Protein AF-A0A212C3J0-F1 (afdb_monomer_lite)

pLDDT: mean 71.64, std 16.79, range [41.72, 97.69]

InterPro domains:
  IPR000009 Protein phosphatase 2A regulatory subunit PR55 [PR00600] (23-43)
  IPR000009 Protein phosphatase 2A regulatory subunit PR55 [PR00600] (58-86)
  IPR000009 Protein phosphatase 2A regulatory subunit PR55 [PTHR11871] (16-77)
  IPR036322 WD40-repeat-containing domain superfamily [SSF50978] (17-89)

Structure (mmCIF, N/CA/C/O backbone):
data_AF-A0A212C3J0-F1
#
_entry.id   AF-A0A212C3J0-F1
#
loop_
_atom_site.group_PDB
_atom_site.id
_atom_site.type_symbol
_atom_site.label_atom_id
_atom_site.label_alt_id
_atom_site.label_comp_id
_atom_site.label_asym_id
_atom_site.label_entity_id
_atom_site.label_seq_id
_atom_site.pdbx_PDB_ins_code
_atom_site.Cartn_x
_atom_site.Cartn_y
_atom_site.Cartn_z
_atom_site.occupancy
_atom_site.B_iso_or_equiv
_atom_site.auth_seq_id
_atom_site.auth_comp_id
_atom_site.auth_asym_id
_atom_site.auth_atom_id
_atom_site.pdbx_PDB_model_num
ATOM 1 N N . MET A 1 1 ? 7.400 38.297 -15.204 1.00 44.62 1 MET A N 1
ATOM 2 C CA . MET A 1 1 ? 5.973 37.936 -15.324 1.00 44.62 1 MET A CA 1
ATOM 3 C C . MET A 1 1 ? 5.835 36.458 -14.983 1.00 44.62 1 MET A C 1
ATOM 5 O O . MET A 1 1 ? 6.618 35.661 -15.474 1.00 44.62 1 MET A O 1
ATOM 9 N N . SER A 1 2 ? 4.935 36.172 -14.046 1.00 50.41 2 SER A N 1
ATOM 10 C CA . SER A 1 2 ? 4.665 34.930 -13.305 1.00 50.41 2 SER A CA 1
ATOM 11 C C . SER A 1 2 ? 4.883 33.579 -14.020 1.00 50.41 2 SER A C 1
ATOM 13 O O . SER A 1 2 ? 4.198 33.280 -14.990 1.00 50.41 2 SER A O 1
ATOM 15 N N . HIS A 1 3 ? 5.741 32.722 -13.449 1.00 52.06 3 HIS A N 1
ATOM 16 C CA . HIS A 1 3 ? 5.772 31.265 -13.689 1.00 52.06 3 HIS A CA 1
ATOM 17 C C . HIS A 1 3 ? 5.070 30.466 -12.566 1.00 52.06 3 HIS A C 1
ATOM 19 O O . HIS A 1 3 ? 5.133 29.241 -12.540 1.00 52.06 3 HIS A O 1
ATOM 25 N N . ALA A 1 4 ? 4.401 31.144 -11.626 1.00 54.72 4 ALA A N 1
ATOM 26 C CA . ALA A 1 4 ? 3.927 30.548 -10.372 1.00 54.72 4 ALA A CA 1
ATOM 27 C C . ALA A 1 4 ? 2.426 30.188 -10.356 1.00 54.72 4 ALA A C 1
ATOM 29 O O . ALA A 1 4 ? 1.889 29.876 -9.302 1.00 54.72 4 ALA A O 1
ATOM 30 N N . LEU A 1 5 ? 1.730 30.231 -11.500 1.00 57.31 5 LEU A N 1
ATOM 31 C CA . LEU A 1 5 ? 0.279 29.977 -11.571 1.00 57.31 5 LEU A CA 1
ATOM 32 C C . LEU A 1 5 ? -0.111 28.555 -12.016 1.00 57.31 5 LEU A C 1
ATOM 34 O O . LEU A 1 5 ? -1.294 28.235 -12.026 1.00 57.31 5 LEU A O 1
ATOM 38 N N . LEU A 1 6 ? 0.849 27.684 -12.352 1.00 52.84 6 LEU A N 1
ATOM 39 C CA . LEU A 1 6 ? 0.562 26.314 -12.815 1.00 52.84 6 LEU A CA 1
ATOM 40 C C . LEU A 1 6 ? 0.554 25.247 -11.704 1.00 52.84 6 LEU A C 1
ATOM 42 O O . LEU A 1 6 ? 0.214 24.105 -11.985 1.00 52.84 6 LEU A O 1
ATOM 46 N N . SER A 1 7 ? 0.881 25.579 -10.451 1.00 57.03 7 SER A N 1
ATOM 47 C CA . SER A 1 7 ? 0.960 24.592 -9.356 1.00 57.03 7 SER A CA 1
ATOM 48 C C . SER A 1 7 ? -0.335 24.421 -8.549 1.00 57.03 7 SER A C 1
ATOM 50 O O . SER A 1 7 ? -0.308 23.806 -7.488 1.00 57.03 7 SER A O 1
ATOM 52 N N . LEU A 1 8 ? -1.452 25.006 -8.994 1.00 66.81 8 LEU A N 1
ATOM 53 C CA . LEU A 1 8 ? -2.727 24.985 -8.259 1.00 66.81 8 LEU A CA 1
ATOM 54 C C . LEU A 1 8 ? -3.514 23.681 -8.420 1.00 66.81 8 LEU A C 1
ATOM 56 O O . LEU A 1 8 ? -4.443 23.443 -7.653 1.00 66.81 8 LEU A O 1
ATOM 60 N N . PHE A 1 9 ? -3.142 22.837 -9.381 1.00 66.38 9 PHE A N 1
ATOM 61 C CA . PHE A 1 9 ? -3.758 21.531 -9.564 1.00 66.38 9 PHE A CA 1
ATOM 62 C C . PHE A 1 9 ? -2.716 20.440 -9.338 1.00 66.38 9 PHE A C 1
ATOM 64 O O . PHE A 1 9 ? -1.629 20.523 -9.922 1.00 66.38 9 PHE A O 1
ATOM 71 N N . PRO A 1 10 ? -3.012 19.427 -8.501 1.00 71.06 10 PRO A N 1
ATOM 72 C CA . PRO A 1 10 ? -2.157 18.256 -8.428 1.00 71.06 10 PRO A CA 1
ATOM 73 C C . PRO A 1 10 ? -2.043 17.644 -9.834 1.00 71.06 10 PRO A C 1
ATOM 75 O O . PRO A 1 10 ? -3.012 17.691 -10.602 1.00 71.06 10 PRO A O 1
ATOM 78 N N . PRO A 1 11 ? -0.868 17.105 -10.204 1.00 72.62 11 PRO A N 1
ATOM 79 C CA . PRO A 1 11 ? -0.726 16.411 -11.474 1.00 72.62 11 PRO A CA 1
ATOM 80 C C . PRO A 1 11 ? -1.775 15.291 -11.568 1.00 72.62 11 PRO A C 1
ATOM 82 O O . PRO A 1 11 ? -2.140 14.709 -10.541 1.00 72.62 11 PRO A O 1
ATOM 85 N N . PRO A 1 12 ? -2.280 14.985 -12.775 1.00 79.94 12 PRO A N 1
ATOM 86 C CA . PRO A 1 12 ? -3.207 13.877 -12.947 1.00 79.94 12 PRO A CA 1
ATOM 87 C C . PRO A 1 12 ? -2.564 12.575 -12.444 1.00 79.94 12 PRO A C 1
ATOM 89 O O . PRO A 1 12 ? -1.351 12.405 -12.611 1.00 79.94 12 PRO A O 1
ATOM 92 N N . PRO A 1 13 ? -3.352 11.658 -11.852 1.00 78.69 13 PRO A N 1
ATOM 93 C CA . PRO A 1 13 ? -2.834 10.377 -11.401 1.00 78.69 13 PRO A CA 1
ATOM 94 C C . PRO A 1 13 ? -2.196 9.643 -12.579 1.00 78.69 13 PRO A C 1
ATOM 96 O O . PRO A 1 13 ? -2.760 9.544 -13.672 1.00 78.69 13 PRO A O 1
ATOM 99 N N . THR A 1 14 ? -0.985 9.158 -12.357 1.00 86.19 14 THR A N 1
ATOM 100 C CA . THR A 1 14 ? -0.244 8.365 -13.328 1.00 86.19 14 THR A CA 1
ATOM 101 C C . THR A 1 14 ? -0.703 6.912 -13.275 1.00 86.19 14 THR A C 1
ATOM 103 O O . THR A 1 14 ? -1.394 6.479 -12.354 1.00 86.19 14 THR A O 1
ATOM 106 N N . THR A 1 15 ? -0.283 6.104 -14.247 1.00 83.19 15 THR A N 1
ATOM 107 C CA . THR A 1 15 ? -0.508 4.653 -14.194 1.00 83.19 15 THR A CA 1
ATOM 108 C C . THR A 1 15 ? 0.117 4.003 -12.958 1.00 83.19 15 THR A C 1
ATOM 110 O O . THR A 1 15 ? -0.366 2.951 -12.545 1.00 83.19 15 THR A O 1
ATOM 113 N N . ALA A 1 16 ? 1.148 4.621 -12.366 1.00 85.00 16 ALA A N 1
ATOM 114 C CA . ALA A 1 16 ? 1.752 4.194 -11.109 1.00 85.00 16 ALA A CA 1
ATOM 115 C C . ALA A 1 16 ? 0.809 4.412 -9.912 1.00 85.00 16 ALA A C 1
ATOM 117 O O . ALA A 1 16 ? 0.820 3.607 -8.993 1.00 85.00 16 ALA A O 1
ATOM 118 N N . ASP A 1 17 ? -0.068 5.420 -9.957 1.00 86.69 17 ASP A N 1
ATOM 119 C CA . ASP A 1 17 ? -1.026 5.730 -8.885 1.00 86.69 17 ASP A CA 1
ATOM 120 C C . ASP A 1 17 ? -2.279 4.829 -8.902 1.00 86.69 17 ASP A C 1
ATOM 122 O O . ASP A 1 17 ? -3.167 4.968 -8.062 1.00 86.69 17 ASP A O 1
ATOM 126 N N . ILE A 1 18 ? -2.387 3.900 -9.860 1.00 90.38 18 ILE A N 1
ATOM 127 C CA . ILE A 1 18 ? -3.505 2.954 -9.924 1.00 90.38 18 ILE A CA 1
ATOM 128 C C . ILE A 1 18 ? -3.349 1.926 -8.803 1.00 90.38 18 ILE A C 1
ATOM 130 O O . ILE A 1 18 ? -2.403 1.135 -8.821 1.00 90.38 18 ILE A O 1
ATOM 134 N N . ILE A 1 19 ? -4.319 1.891 -7.886 1.00 94.38 19 ILE A N 1
ATOM 135 C CA . ILE A 1 19 ? -4.412 0.865 -6.842 1.00 94.38 19 ILE A CA 1
ATOM 136 C C . ILE A 1 19 ? -4.488 -0.516 -7.503 1.00 94.38 19 ILE A C 1
ATOM 138 O O . ILE A 1 19 ? -5.354 -0.784 -8.338 1.00 94.38 19 ILE A O 1
ATOM 142 N N . SER A 1 20 ? -3.550 -1.379 -7.138 1.00 92.69 20 SER A N 1
ATOM 143 C CA . SER A 1 20 ? -3.391 -2.737 -7.652 1.00 92.69 20 SER A CA 1
ATOM 144 C C . SER A 1 20 ? -3.847 -3.794 -6.647 1.00 92.69 20 SER A C 1
ATOM 146 O O . SER A 1 20 ? -4.253 -4.879 -7.055 1.00 92.69 20 SER A O 1
ATOM 148 N N . THR A 1 21 ? -3.811 -3.481 -5.350 1.00 90.94 21 THR A N 1
ATOM 149 C CA . THR A 1 21 ? -4.232 -4.383 -4.275 1.00 90.94 21 THR A CA 1
ATOM 150 C C . THR A 1 21 ? -4.816 -3.613 -3.093 1.00 90.94 21 THR A C 1
ATOM 152 O O . THR A 1 21 ? -4.426 -2.472 -2.831 1.00 90.94 21 THR A O 1
ATOM 155 N N . VAL A 1 22 ? -5.752 -4.245 -2.386 1.00 97.12 22 VAL A N 1
ATOM 156 C CA . VAL A 1 22 ? -6.407 -3.728 -1.182 1.00 97.12 22 VAL A CA 1
ATOM 157 C C . VAL A 1 22 ? -6.602 -4.883 -0.205 1.00 97.12 22 VAL A C 1
ATOM 159 O O . VAL A 1 22 ? -7.125 -5.925 -0.595 1.00 97.12 22 VAL A O 1
ATOM 162 N N . GLU A 1 23 ? -6.219 -4.700 1.056 1.00 97.31 23 GLU A N 1
ATOM 163 C CA . GLU A 1 23 ? -6.346 -5.733 2.084 1.00 97.31 23 GLU A CA 1
ATOM 164 C C . GLU A 1 23 ? -6.673 -5.131 3.453 1.00 97.31 23 GLU A C 1
ATOM 166 O O . GLU A 1 23 ? -6.063 -4.151 3.877 1.00 97.31 23 GLU A O 1
ATOM 171 N N . PHE A 1 24 ? -7.623 -5.737 4.164 1.00 95.31 24 PHE A N 1
ATOM 172 C CA . PHE A 1 24 ? -7.874 -5.432 5.570 1.00 95.31 24 PHE A CA 1
ATOM 173 C C . PHE A 1 24 ? -7.083 -6.376 6.466 1.00 95.31 24 PHE A C 1
ATOM 175 O O . PHE A 1 24 ? -6.945 -7.563 6.167 1.00 95.31 24 PHE A O 1
ATOM 182 N N . ASN A 1 25 ? -6.658 -5.882 7.626 1.00 93.81 25 ASN A N 1
ATOM 183 C CA . ASN A 1 25 ? -6.263 -6.789 8.696 1.00 93.81 25 ASN A CA 1
ATOM 184 C C . ASN A 1 25 ? -7.491 -7.550 9.242 1.00 93.81 25 ASN A C 1
ATOM 186 O O . ASN A 1 25 ? -8.641 -7.172 9.017 1.00 93.81 25 ASN A O 1
ATOM 190 N N . HIS A 1 26 ? -7.264 -8.621 10.003 1.00 87.81 26 HIS A N 1
ATOM 191 C CA . HIS A 1 26 ? -8.354 -9.476 10.495 1.00 87.81 26 HIS A CA 1
ATOM 192 C C . HIS A 1 26 ? -9.380 -8.753 11.384 1.00 87.81 26 HIS A C 1
ATOM 194 O O . HIS 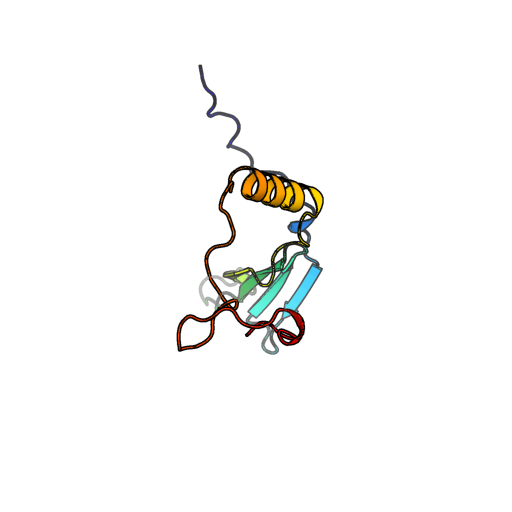A 1 26 ? -10.521 -9.200 11.468 1.00 87.81 26 HIS A O 1
ATOM 200 N N . THR A 1 27 ? -8.990 -7.661 12.051 1.00 89.56 27 THR A N 1
ATOM 201 C CA . THR A 1 27 ? -9.884 -6.876 12.918 1.00 89.56 27 THR A CA 1
ATOM 202 C C . THR A 1 27 ? -10.710 -5.845 12.148 1.00 89.56 27 THR A C 1
ATOM 204 O O . THR A 1 27 ? -11.715 -5.365 12.671 1.00 89.56 27 THR A O 1
ATOM 207 N N . GLY A 1 28 ? -10.314 -5.502 10.917 1.00 88.38 28 GLY A N 1
ATOM 208 C CA . GLY A 1 28 ? -10.893 -4.382 10.176 1.00 88.38 28 GLY A CA 1
ATOM 209 C C . GLY A 1 28 ? -10.598 -3.031 10.835 1.00 88.38 28 GLY A C 1
ATOM 210 O O . GLY A 1 28 ? -11.430 -2.131 10.790 1.00 88.38 28 GLY A O 1
ATOM 211 N N . GLU A 1 29 ? -9.460 -2.908 11.519 1.00 90.56 29 GLU A N 1
ATOM 212 C CA . GLU A 1 29 ? -8.963 -1.634 12.060 1.00 90.56 29 GLU A CA 1
ATOM 213 C C . GLU A 1 29 ? -7.930 -0.996 11.135 1.00 90.56 29 GLU A C 1
ATOM 215 O O . GLU A 1 29 ? -7.740 0.216 11.175 1.00 90.56 29 GLU A O 1
ATOM 220 N N . LEU A 1 30 ? -7.266 -1.809 10.310 1.00 93.25 30 LEU A N 1
ATOM 221 C CA . LEU A 1 30 ? -6.281 -1.361 9.338 1.00 93.25 30 LEU A CA 1
ATOM 222 C C . LEU A 1 30 ? -6.708 -1.771 7.932 1.00 93.25 30 LEU A C 1
ATOM 224 O O . LEU A 1 30 ? -7.120 -2.911 7.705 1.00 93.25 30 LEU A O 1
ATOM 228 N N . LEU A 1 31 ? -6.538 -0.847 6.995 1.00 95.50 31 LEU A N 1
ATOM 229 C CA . LEU A 1 31 ? -6.726 -1.044 5.565 1.00 95.50 31 LEU A CA 1
ATOM 230 C C . LEU A 1 31 ? -5.414 -0.719 4.856 1.00 95.50 31 LEU A C 1
ATOM 232 O O . LEU A 1 31 ? -4.913 0.393 4.965 1.00 95.50 31 LEU A O 1
ATOM 236 N N . ALA A 1 32 ? -4.853 -1.669 4.125 1.00 96.81 32 ALA A N 1
ATOM 237 C CA . ALA A 1 32 ? -3.688 -1.464 3.283 1.00 96.81 32 ALA A CA 1
ATOM 238 C C . ALA A 1 32 ? -4.115 -1.346 1.818 1.00 96.81 32 ALA A C 1
ATOM 240 O O . ALA A 1 32 ? -4.914 -2.144 1.330 1.00 96.81 32 ALA A O 1
ATOM 241 N N . THR A 1 33 ? -3.540 -0.391 1.094 1.00 97.69 33 THR A N 1
ATOM 242 C CA . THR A 1 33 ? -3.643 -0.297 -0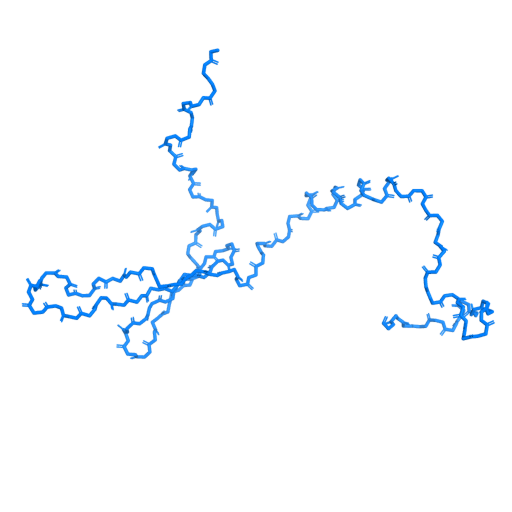.366 1.00 97.69 33 THR A CA 1
ATOM 243 C C . THR A 1 33 ? -2.249 -0.269 -0.968 1.00 97.69 33 THR A C 1
ATOM 245 O O . THR A 1 33 ? -1.396 0.474 -0.482 1.00 97.69 33 THR A O 1
ATOM 248 N N . GLY A 1 34 ? -2.020 -1.031 -2.032 1.00 94.56 34 GLY A N 1
ATOM 249 C CA . GLY A 1 34 ? -0.814 -0.938 -2.854 1.00 94.56 34 GLY A CA 1
ATOM 250 C C . GLY A 1 34 ? -1.159 -0.422 -4.245 1.00 94.56 34 GLY A C 1
ATOM 251 O O . GLY A 1 34 ? -2.204 -0.787 -4.782 1.00 94.56 34 GLY A O 1
ATOM 252 N N . ASP A 1 35 ? -0.301 0.408 -4.834 1.00 93.31 35 ASP A N 1
ATOM 253 C CA . ASP A 1 35 ? -0.436 0.867 -6.219 1.00 93.31 35 ASP A CA 1
ATOM 254 C C . ASP A 1 35 ? 0.602 0.232 -7.161 1.00 93.31 35 ASP A C 1
ATOM 256 O O . ASP A 1 35 ? 1.512 -0.488 -6.740 1.00 93.31 35 ASP A O 1
ATOM 260 N N . LYS A 1 36 ? 0.439 0.429 -8.475 1.00 88.62 36 LYS A N 1
ATOM 261 C CA . LYS A 1 36 ? 1.369 -0.092 -9.498 1.00 88.62 36 LYS A CA 1
ATOM 262 C C . LYS A 1 36 ? 2.762 0.535 -9.429 1.00 88.62 36 LYS A C 1
ATOM 264 O O . LYS A 1 36 ? 3.698 -0.006 -10.010 1.00 88.62 36 LYS A O 1
ATOM 269 N N . GLY A 1 37 ? 2.891 1.681 -8.770 1.00 88.12 37 GLY A N 1
ATOM 270 C CA . GLY A 1 37 ? 4.158 2.339 -8.502 1.00 88.12 37 GLY A CA 1
ATOM 271 C C . GLY A 1 37 ? 4.926 1.711 -7.351 1.00 88.12 37 GLY A C 1
ATOM 272 O O . GLY A 1 37 ? 6.060 2.110 -7.132 1.00 88.12 37 GLY A O 1
ATOM 273 N N . GLY A 1 38 ? 4.330 0.762 -6.625 1.00 88.38 38 GLY A N 1
ATOM 274 C CA . GLY A 1 38 ? 4.938 0.102 -5.479 1.00 88.38 38 GLY A CA 1
ATOM 275 C C . GLY A 1 38 ? 4.799 0.880 -4.174 1.00 88.38 38 GLY A C 1
ATOM 276 O O . GLY A 1 38 ? 5.359 0.450 -3.162 1.00 88.38 38 GLY A O 1
ATOM 277 N N . ARG A 1 39 ? 4.042 1.980 -4.145 1.00 93.12 39 ARG A N 1
ATOM 278 C CA . ARG A 1 39 ? 3.699 2.664 -2.896 1.00 93.12 39 ARG A CA 1
ATOM 279 C C . ARG A 1 39 ? 2.619 1.867 -2.173 1.00 93.12 39 ARG A C 1
ATOM 281 O O . ARG A 1 39 ? 1.658 1.388 -2.773 1.00 93.12 39 ARG A O 1
ATOM 288 N N . VAL A 1 40 ? 2.783 1.755 -0.862 1.00 95.19 40 VAL A N 1
ATOM 289 C CA . VAL A 1 40 ? 1.818 1.163 0.059 1.00 95.19 40 VAL A CA 1
ATOM 290 C C . VAL A 1 40 ? 1.327 2.252 1.001 1.00 95.19 40 VAL A C 1
ATOM 292 O O . VAL A 1 40 ? 2.131 2.975 1.591 1.00 95.19 40 VAL A O 1
ATOM 295 N N . VAL A 1 41 ? 0.010 2.362 1.145 1.00 96.75 41 VAL A N 1
ATOM 296 C CA . VAL A 1 41 ? -0.657 3.257 2.096 1.00 96.75 41 VAL A CA 1
ATOM 297 C C . VAL A 1 41 ? -1.420 2.398 3.094 1.00 96.75 41 VAL A C 1
ATOM 299 O O . VAL A 1 41 ? -2.191 1.527 2.697 1.00 96.75 41 VAL A O 1
ATOM 302 N N . ILE A 1 42 ? -1.184 2.631 4.380 1.00 97.06 42 ILE A N 1
ATOM 303 C CA . ILE A 1 42 ? -1.915 2.014 5.481 1.00 97.06 42 ILE A CA 1
ATOM 304 C C . ILE A 1 42 ? -2.839 3.069 6.063 1.00 97.06 42 ILE A C 1
ATOM 306 O O . ILE A 1 42 ? -2.381 4.143 6.458 1.00 97.06 42 ILE A O 1
ATOM 310 N N . PHE A 1 43 ? -4.117 2.738 6.151 1.00 95.81 43 PHE A N 1
ATOM 311 C CA . PHE A 1 43 ? -5.124 3.533 6.816 1.00 95.81 43 PHE A CA 1
ATOM 312 C C . PHE A 1 43 ? -5.537 2.873 8.126 1.00 95.81 43 PHE A C 1
ATOM 314 O O . PHE A 1 43 ? -5.640 1.648 8.196 1.00 95.81 43 PHE A O 1
ATOM 321 N N . GLN A 1 44 ? -5.795 3.682 9.146 1.00 94.00 44 GLN A N 1
ATOM 322 C CA . GLN A 1 44 ? -6.297 3.244 10.440 1.00 94.00 44 GLN A CA 1
ATOM 323 C C . GLN A 1 44 ? -7.700 3.795 10.655 1.00 94.00 44 GLN A C 1
ATOM 325 O O . GLN A 1 44 ? -7.954 4.971 10.409 1.00 94.00 44 GLN A O 1
ATOM 330 N N . ARG A 1 45 ? -8.609 2.936 11.116 1.00 88.88 45 ARG A N 1
ATOM 331 C CA . ARG A 1 45 ? -9.975 3.335 11.441 1.00 88.88 45 ARG A CA 1
ATOM 332 C C . ARG A 1 45 ? -9.972 4.306 12.620 1.00 88.88 45 ARG A C 1
ATOM 334 O O . ARG A 1 45 ? -9.371 4.006 13.655 1.00 88.88 45 ARG A O 1
ATOM 341 N N . GLU A 1 46 ? -10.678 5.422 12.477 1.00 84.00 46 GLU A N 1
ATOM 342 C C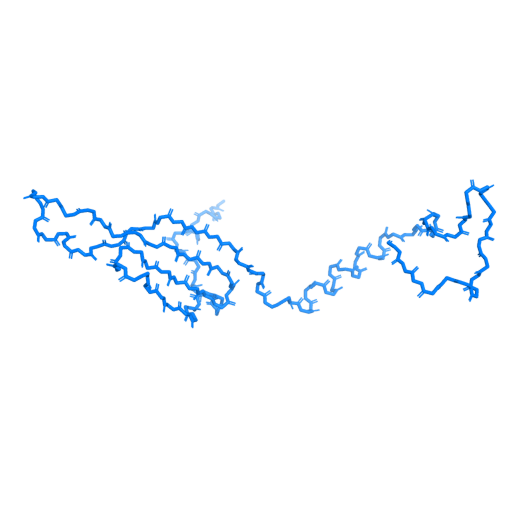A . GLU A 1 46 ? -10.942 6.354 13.573 1.00 84.00 46 GLU A CA 1
ATOM 343 C C . GLU A 1 46 ? -11.627 5.600 14.732 1.00 84.00 46 GLU A C 1
ATOM 345 O O . GLU A 1 46 ? -12.569 4.823 14.508 1.00 84.00 46 GLU A O 1
ATOM 350 N N . PRO A 1 47 ? -11.162 5.774 15.984 1.00 73.12 47 PRO A N 1
ATOM 351 C CA . PRO A 1 47 ? -11.829 5.201 17.144 1.00 73.12 47 PRO A CA 1
ATOM 352 C C . PRO A 1 47 ? -13.259 5.729 17.259 1.00 73.12 47 PRO A C 1
ATOM 354 O O . PRO A 1 47 ? -13.516 6.913 17.051 1.00 73.12 47 PRO A O 1
ATOM 357 N N . GLU A 1 48 ? -14.199 4.875 17.665 1.00 68.25 48 GLU A N 1
ATOM 358 C CA . GLU A 1 48 ? -15.591 5.295 17.832 1.00 68.25 48 GLU A CA 1
ATOM 359 C C . GLU A 1 48 ? -15.717 6.389 18.907 1.00 68.25 48 GLU A C 1
ATOM 361 O O . GLU A 1 48 ? -15.636 6.150 20.116 1.00 68.25 48 GLU A O 1
ATOM 366 N N . SER A 1 49 ? -15.943 7.620 18.456 1.00 62.75 49 SER A N 1
ATOM 367 C CA . SER A 1 49 ? -16.242 8.761 19.311 1.00 62.75 49 SER A CA 1
ATOM 368 C C . SER A 1 49 ? -17.714 8.732 19.721 1.00 62.75 49 SER A C 1
ATOM 370 O O . SER A 1 49 ? -18.614 8.864 18.890 1.00 62.75 49 SER A O 1
ATOM 372 N N . LYS A 1 50 ? -17.988 8.661 21.032 1.00 63.69 50 LYS A N 1
ATOM 373 C CA . LYS A 1 50 ? -19.356 8.789 21.580 1.00 63.69 50 LYS A CA 1
ATOM 374 C C . LYS A 1 50 ? -20.033 10.124 21.229 1.00 63.69 50 LYS A C 1
ATOM 376 O O . LYS A 1 50 ? -21.250 10.228 21.338 1.00 63.69 50 LYS A O 1
ATOM 381 N N . ASN A 1 51 ? -19.252 11.127 20.824 1.00 63.03 51 ASN A N 1
ATOM 382 C CA . ASN A 1 51 ? -19.724 12.476 20.520 1.00 63.03 51 ASN A CA 1
ATOM 383 C C . ASN A 1 51 ? -19.974 12.711 19.019 1.00 63.03 51 ASN A C 1
ATOM 385 O O . ASN A 1 51 ? -20.545 13.741 18.668 1.00 63.03 51 ASN A O 1
ATOM 389 N N . ALA A 1 52 ? -19.577 11.783 18.140 1.00 61.16 52 ALA A N 1
ATOM 390 C CA . ALA A 1 52 ? -19.748 11.898 16.693 1.00 61.16 52 ALA A CA 1
ATOM 391 C C . ALA A 1 52 ? -20.255 10.569 16.098 1.00 61.16 52 ALA A C 1
ATOM 393 O O . ALA A 1 52 ? -19.507 9.848 15.448 1.00 61.16 52 ALA A O 1
ATOM 394 N N . PRO A 1 53 ? -21.548 10.234 16.269 1.00 57.09 53 PRO A N 1
ATOM 395 C CA . PRO A 1 53 ? -22.120 8.976 15.774 1.00 57.09 53 PRO A CA 1
ATOM 396 C C . PRO A 1 53 ? -22.112 8.832 14.240 1.00 57.09 53 PRO A C 1
ATOM 398 O O . PRO A 1 53 ? -22.484 7.781 13.734 1.00 57.09 53 PRO A O 1
ATOM 401 N N . HIS A 1 54 ? -21.701 9.869 13.502 1.00 54.75 54 HIS A N 1
ATOM 402 C CA . HIS A 1 54 ? -21.591 9.849 12.041 1.00 54.75 54 HIS A CA 1
ATOM 403 C C . HIS A 1 54 ? -20.175 9.534 11.523 1.00 54.75 54 HIS A C 1
ATOM 405 O O . HIS A 1 54 ? -20.057 9.261 10.337 1.00 54.75 54 HIS A O 1
ATOM 411 N N . SER A 1 55 ? -19.126 9.519 12.363 1.00 58.72 55 SER A N 1
ATOM 412 C CA . SER A 1 55 ? -17.757 9.152 11.934 1.00 58.72 55 SER A CA 1
ATOM 413 C C . SER A 1 55 ? -17.486 7.642 12.005 1.00 58.72 55 SER A C 1
ATOM 415 O O . SER A 1 55 ? -16.340 7.194 11.967 1.00 58.72 55 SER A O 1
ATOM 417 N N . GLN A 1 56 ? -18.541 6.830 12.146 1.00 61.41 56 GLN A N 1
ATOM 418 C CA . GLN A 1 56 ? -18.408 5.384 12.274 1.00 61.41 56 GLN A CA 1
ATOM 419 C C . GLN A 1 56 ? -17.802 4.786 11.001 1.00 61.41 56 GLN A C 1
ATOM 421 O O . GLN A 1 56 ? -18.476 4.639 9.984 1.00 61.41 56 GLN A O 1
ATOM 426 N N . GLY A 1 57 ? -16.528 4.401 11.087 1.00 68.38 57 GLY A N 1
ATOM 427 C CA . GLY A 1 57 ? -15.836 3.667 10.032 1.00 68.38 57 GLY A CA 1
ATOM 428 C C . GLY A 1 57 ? -15.018 4.514 9.061 1.00 68.38 57 GLY A C 1
ATOM 429 O O . GLY A 1 57 ? -14.627 3.981 8.024 1.00 68.38 57 GLY A O 1
ATOM 430 N N . GLU A 1 58 ? -14.736 5.782 9.372 1.00 86.50 58 GLU A N 1
ATOM 431 C CA . GLU A 1 58 ? -13.747 6.555 8.613 1.00 86.50 58 GLU A CA 1
ATOM 432 C C . GLU A 1 58 ? -12.328 6.025 8.867 1.00 86.50 58 GLU A C 1
ATOM 434 O O . GLU A 1 58 ? -12.009 5.534 9.951 1.00 86.50 58 GLU A O 1
ATOM 439 N N . TYR A 1 59 ? -11.495 6.072 7.830 1.00 89.50 59 TYR A N 1
ATOM 440 C CA . TYR A 1 59 ? -10.126 5.571 7.841 1.00 89.50 59 TYR A CA 1
ATOM 441 C C . TYR A 1 59 ? -9.173 6.705 7.482 1.00 89.50 59 TYR A C 1
ATOM 443 O O . TYR A 1 59 ? -9.244 7.244 6.377 1.00 89.50 59 TYR A O 1
ATOM 451 N N . ASP A 1 60 ? -8.247 7.005 8.384 1.00 91.62 60 ASP A N 1
ATOM 452 C CA . ASP A 1 60 ? -7.227 8.028 8.189 1.00 91.62 60 ASP A CA 1
ATOM 453 C C . ASP A 1 60 ? -5.897 7.425 7.766 1.00 91.62 60 ASP A C 1
ATOM 455 O O . ASP A 1 60 ? -5.561 6.296 8.126 1.00 91.62 60 ASP A O 1
ATOM 459 N N . VAL A 1 61 ? -5.105 8.190 7.011 1.00 94.06 61 VAL A N 1
ATOM 460 C CA . VAL A 1 61 ? -3.761 7.764 6.606 1.00 94.06 61 VAL A CA 1
ATOM 461 C C . VAL A 1 61 ? -2.885 7.623 7.848 1.00 94.06 61 VAL A C 1
ATOM 463 O O . VAL A 1 61 ? -2.522 8.607 8.488 1.00 94.06 61 VAL A O 1
ATOM 466 N N . TYR A 1 62 ? -2.504 6.386 8.149 1.00 93.06 62 TYR A N 1
ATOM 467 C CA . TYR A 1 62 ? -1.618 6.050 9.256 1.00 93.06 62 TYR A CA 1
ATOM 468 C C . TYR A 1 62 ? -0.155 6.018 8.814 1.00 93.06 62 TYR A C 1
ATOM 470 O O . TYR A 1 62 ? 0.726 6.558 9.482 1.00 93.06 62 TYR A O 1
ATOM 478 N N . SER A 1 63 ? 0.126 5.381 7.675 1.00 92.38 63 SER A N 1
ATOM 479 C CA . SER A 1 63 ? 1.488 5.251 7.160 1.00 92.38 63 SER A CA 1
ATOM 480 C C . SER A 1 63 ? 1.513 5.186 5.640 1.00 92.38 63 SER A C 1
ATOM 482 O O . SER A 1 63 ? 0.568 4.735 4.997 1.00 92.38 63 SER A O 1
ATOM 484 N N . THR A 1 64 ? 2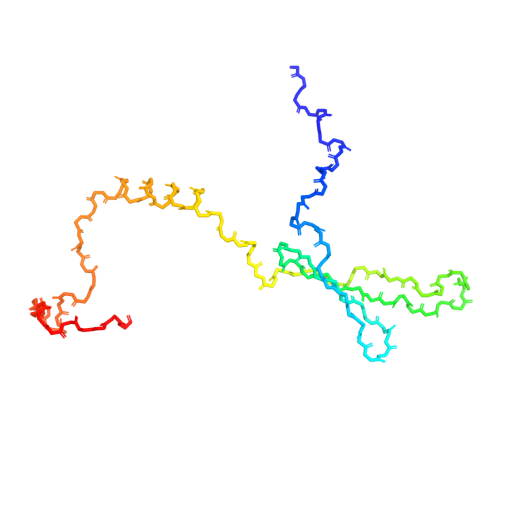.608 5.636 5.041 1.00 94.31 64 THR A N 1
ATOM 485 C CA . THR A 1 64 ? 2.868 5.496 3.608 1.00 94.31 64 THR A CA 1
ATOM 486 C C . THR A 1 64 ? 4.335 5.153 3.413 1.00 94.31 64 THR A C 1
ATOM 488 O O . THR A 1 64 ? 5.204 5.835 3.954 1.00 94.31 64 THR A O 1
ATOM 491 N N . PHE A 1 65 ? 4.621 4.104 2.645 1.00 89.56 65 PHE A N 1
ATOM 492 C CA . PHE A 1 65 ? 5.988 3.682 2.353 1.00 89.56 65 PHE A CA 1
ATOM 493 C C . PHE A 1 65 ? 6.122 3.127 0.935 1.00 89.56 65 PHE A C 1
ATOM 495 O O . PHE A 1 65 ? 5.154 2.675 0.327 1.00 89.56 65 PHE A O 1
ATOM 502 N N . GLN A 1 66 ? 7.344 3.160 0.408 1.00 89.62 66 GLN A N 1
ATOM 503 C CA . GLN A 1 66 ? 7.675 2.596 -0.896 1.00 89.62 66 GLN A CA 1
ATOM 504 C C . GLN A 1 66 ? 8.117 1.139 -0.719 1.00 89.62 66 GLN A C 1
ATOM 506 O O . GLN A 1 66 ? 9.141 0.883 -0.089 1.00 89.62 66 GLN A O 1
ATOM 511 N N . SER A 1 67 ? 7.352 0.182 -1.248 1.00 85.06 67 SER A N 1
ATOM 512 C CA . SER A 1 67 ? 7.705 -1.246 -1.181 1.00 85.06 67 SER A CA 1
ATOM 513 C C . SER A 1 67 ? 8.737 -1.649 -2.240 1.00 85.06 67 SER A C 1
ATOM 515 O O . SER A 1 67 ? 9.653 -2.410 -1.941 1.00 85.06 67 SER A O 1
ATOM 517 N N . HIS A 1 68 ? 8.614 -1.132 -3.465 1.00 79.31 68 HIS A N 1
ATOM 518 C CA . HIS A 1 68 ? 9.552 -1.338 -4.570 1.00 79.31 68 HIS A CA 1
ATOM 519 C C . HIS A 1 68 ? 9.483 -0.160 -5.543 1.00 79.31 68 HIS A C 1
ATOM 521 O O . HIS A 1 68 ? 8.464 0.517 -5.609 1.00 79.31 68 HIS A O 1
ATOM 527 N N . GLU A 1 69 ? 10.550 0.105 -6.293 1.00 73.56 69 GLU A N 1
ATOM 528 C CA . GLU A 1 69 ? 10.517 1.119 -7.354 1.00 73.56 69 GLU A CA 1
ATOM 529 C C . GLU A 1 69 ? 9.612 0.654 -8.511 1.00 73.56 69 GLU A C 1
ATOM 531 O O . GLU A 1 69 ? 9.644 -0.541 -8.835 1.00 73.56 69 GLU A O 1
ATOM 536 N N . PRO A 1 70 ? 8.858 1.561 -9.172 1.00 65.06 70 PRO A N 1
ATOM 537 C CA . PRO A 1 70 ? 8.146 1.234 -10.405 1.00 65.06 70 PRO A CA 1
ATOM 538 C C . PRO A 1 70 ? 9.121 0.577 -11.380 1.00 65.06 70 PRO A C 1
ATOM 540 O O . PRO A 1 70 ? 10.269 1.027 -11.467 1.00 65.06 70 PRO A O 1
ATOM 543 N N . GLU A 1 71 ? 8.682 -0.474 -12.085 1.00 62.25 71 GLU A N 1
ATOM 544 C CA . GLU A 1 71 ? 9.531 -1.240 -13.004 1.00 62.25 71 GLU A CA 1
ATOM 545 C C . GLU A 1 71 ? 10.449 -0.305 -13.799 1.00 62.25 71 GLU A C 1
ATOM 547 O O . GLU A 1 71 ? 10.014 0.538 -14.583 1.00 62.25 71 GLU A O 1
ATOM 552 N N . PHE A 1 72 ? 11.736 -0.423 -13.483 1.00 54.09 72 PHE A N 1
ATOM 553 C CA . PHE A 1 72 ? 12.851 0.380 -13.953 1.00 54.09 72 PHE A CA 1
ATOM 554 C C . PHE A 1 72 ? 12.646 0.861 -15.401 1.00 54.09 72 PHE A C 1
ATOM 556 O O . PHE A 1 72 ? 12.643 0.043 -16.319 1.00 54.09 72 PHE A O 1
ATOM 563 N N . ASP A 1 73 ? 12.522 2.177 -15.630 1.00 59.50 73 ASP A N 1
ATOM 564 C CA . ASP A 1 73 ? 12.481 2.740 -16.988 1.00 59.50 73 ASP A CA 1
ATOM 565 C C . ASP A 1 73 ? 13.810 2.424 -17.696 1.00 59.50 73 ASP A C 1
ATOM 567 O O . ASP A 1 73 ? 14.831 3.110 -17.541 1.00 59.50 73 ASP A O 1
ATOM 571 N N . TYR A 1 74 ? 13.802 1.324 -18.455 1.00 49.94 74 TYR A N 1
ATOM 572 C CA . TYR A 1 74 ? 14.955 0.786 -19.166 1.00 49.94 74 TYR A CA 1
ATOM 573 C C . TYR A 1 74 ? 15.566 1.804 -20.134 1.00 49.94 74 TYR A C 1
ATOM 575 O O . TYR A 1 74 ? 16.755 1.697 -20.439 1.00 49.94 74 TYR A O 1
ATOM 583 N N . LEU A 1 75 ? 14.800 2.791 -20.606 1.00 59.47 75 LEU A N 1
ATOM 584 C CA . LEU A 1 75 ? 15.251 3.787 -21.574 1.00 59.47 75 LEU A CA 1
ATOM 585 C C . LEU A 1 75 ? 15.900 4.989 -20.873 1.00 59.47 75 LEU A C 1
ATOM 587 O O . LEU A 1 75 ? 17.001 5.406 -21.254 1.00 59.47 75 LEU A O 1
ATOM 591 N N . LYS A 1 76 ? 15.297 5.497 -19.792 1.00 56.66 76 LYS A N 1
ATOM 592 C CA . LYS A 1 76 ? 15.836 6.644 -19.039 1.00 56.66 76 LYS A CA 1
ATOM 593 C C . LYS A 1 76 ? 17.072 6.274 -18.218 1.00 56.66 76 LYS A C 1
ATOM 595 O O . LYS A 1 76 ? 18.066 7.005 -18.228 1.00 56.66 76 LYS A O 1
ATOM 600 N N . ASN A 1 77 ? 17.078 5.098 -17.590 1.00 57.34 77 ASN A N 1
ATOM 601 C CA . ASN A 1 77 ? 18.213 4.661 -16.779 1.00 57.34 77 ASN A CA 1
ATOM 602 C C . ASN A 1 77 ? 19.394 4.112 -17.591 1.00 57.34 77 ASN A C 1
ATOM 604 O O . ASN A 1 77 ? 20.529 4.254 -17.138 1.00 57.34 77 ASN A O 1
ATOM 608 N N . LYS A 1 78 ? 19.193 3.530 -18.787 1.00 55.06 78 LYS A N 1
ATOM 609 C CA . LYS A 1 78 ? 20.327 3.208 -19.682 1.00 55.06 78 LYS A CA 1
ATOM 610 C C . LYS A 1 78 ? 21.036 4.476 -20.130 1.00 55.06 78 LYS A C 1
ATOM 612 O O . LYS A 1 78 ? 22.256 4.537 -20.058 1.00 55.06 78 LYS A O 1
ATOM 617 N N . THR A 1 79 ? 20.271 5.495 -20.508 1.00 61.84 79 THR A N 1
ATOM 618 C CA . THR A 1 79 ? 20.800 6.795 -20.920 1.00 61.84 79 THR A CA 1
ATOM 619 C C . THR A 1 79 ? 21.646 7.405 -19.799 1.00 61.84 79 THR A C 1
ATOM 621 O O . THR A 1 79 ? 22.843 7.592 -19.990 1.00 61.84 79 THR A O 1
ATOM 624 N N . ILE A 1 80 ? 21.097 7.596 -18.591 1.00 58.41 80 ILE A N 1
ATOM 625 C CA . ILE A 1 80 ? 21.831 8.161 -17.436 1.00 58.41 80 ILE A CA 1
ATOM 626 C C . ILE A 1 80 ? 23.075 7.326 -17.064 1.00 58.41 80 ILE A C 1
ATOM 628 O O . ILE A 1 80 ? 24.124 7.888 -16.746 1.00 58.41 80 ILE A O 1
ATOM 632 N N . LYS A 1 81 ? 23.000 5.987 -17.137 1.00 61.09 81 LYS A N 1
ATOM 633 C CA . LYS A 1 81 ? 24.161 5.107 -16.908 1.00 61.09 81 LYS A CA 1
ATOM 634 C C . LYS A 1 81 ? 25.241 5.278 -17.982 1.00 61.09 81 LYS A C 1
ATOM 636 O O . LYS A 1 81 ? 26.415 5.307 -17.629 1.00 61.09 81 LYS A O 1
ATOM 641 N N . LEU A 1 82 ? 24.864 5.426 -19.254 1.00 59.34 82 LEU A N 1
ATOM 642 C CA . LEU A 1 82 ? 25.797 5.646 -20.364 1.00 59.34 82 LEU A CA 1
ATOM 643 C C . LEU A 1 82 ? 26.502 7.007 -20.253 1.00 59.34 82 LEU A C 1
ATOM 645 O O . LEU A 1 82 ? 27.727 7.046 -20.328 1.00 59.34 82 LEU A O 1
ATOM 649 N N . TRP A 1 83 ? 25.783 8.098 -19.959 1.00 54.75 83 TRP A N 1
ATOM 650 C CA . TRP A 1 83 ? 26.399 9.418 -19.716 1.00 54.75 83 TRP A CA 1
ATOM 651 C C . TRP A 1 83 ? 27.442 9.359 -18.591 1.00 54.75 83 TRP A C 1
ATOM 653 O O . TRP A 1 83 ? 28.572 9.813 -18.753 1.00 54.75 83 TRP A O 1
ATOM 663 N N . LYS A 1 84 ? 27.117 8.671 -17.490 1.00 53.00 84 LYS A N 1
ATOM 664 C CA . LYS A 1 84 ? 28.014 8.507 -16.335 1.00 53.00 84 LYS A CA 1
ATOM 665 C C . LYS A 1 84 ? 29.237 7.617 -16.607 1.00 53.00 84 LYS A C 1
ATOM 667 O O . LYS A 1 84 ? 30.229 7.717 -15.887 1.00 53.00 84 LYS A O 1
ATOM 672 N N . ILE A 1 85 ? 29.163 6.723 -17.596 1.00 59.12 85 ILE A N 1
ATOM 673 C CA . ILE A 1 85 ? 30.299 5.911 -18.067 1.00 59.12 85 ILE A CA 1
ATOM 674 C C . ILE A 1 85 ? 31.190 6.734 -19.000 1.00 59.12 85 ILE A C 1
ATOM 676 O O . ILE A 1 85 ? 32.407 6.611 -18.932 1.00 59.12 85 ILE A O 1
ATOM 680 N N . THR A 1 86 ? 30.600 7.612 -19.813 1.00 60.53 86 THR A N 1
ATOM 681 C CA . THR A 1 86 ? 31.342 8.421 -20.793 1.00 60.53 86 THR A CA 1
ATOM 682 C C . THR A 1 86 ? 32.158 9.527 -20.112 1.00 60.53 86 THR A C 1
ATOM 684 O O . THR A 1 86 ? 33.237 9.866 -20.574 1.00 60.53 86 THR A O 1
ATOM 687 N N . GLU A 1 87 ? 31.700 10.041 -18.966 1.00 55.91 87 GLU A N 1
ATOM 688 C CA . GLU A 1 87 ? 32.438 11.025 -18.152 1.00 55.91 87 GLU A CA 1
ATOM 689 C C . GLU A 1 87 ? 33.549 10.415 -17.277 1.00 55.91 87 GLU A C 1
ATOM 691 O O . GLU A 1 87 ? 34.291 11.138 -16.607 1.00 55.91 87 GLU A O 1
ATOM 696 N N . ARG A 1 88 ? 33.682 9.083 -17.240 1.00 50.41 88 ARG A N 1
ATOM 697 C CA . ARG A 1 88 ? 34.748 8.410 -16.492 1.00 50.41 88 ARG A CA 1
ATOM 698 C C . ARG A 1 88 ? 35.791 7.836 -17.439 1.00 50.41 88 ARG A C 1
ATOM 700 O O . ARG A 1 88 ? 35.903 6.625 -17.581 1.00 50.41 88 ARG A O 1
ATOM 707 N N . ASP A 1 89 ? 36.669 8.711 -17.921 1.00 57.28 89 ASP A N 1
ATOM 708 C CA . ASP A 1 89 ? 38.011 8.379 -18.433 1.00 57.28 89 ASP A CA 1
ATOM 709 C C . ASP A 1 89 ? 38.948 7.855 -17.322 1.00 57.28 89 ASP A C 1
ATOM 711 O O . ASP A 1 89 ? 40.137 8.171 -17.250 1.00 57.28 89 ASP A O 1
ATOM 715 N N . LYS A 1 90 ? 38.427 7.066 -16.379 1.00 53.91 90 LYS A N 1
ATOM 716 C CA . LYS A 1 90 ? 39.252 6.450 -15.347 1.00 53.91 90 LYS A CA 1
ATOM 717 C C . LYS A 1 90 ? 39.608 5.048 -15.795 1.00 53.91 90 LYS A C 1
ATOM 719 O O . LYS A 1 90 ? 38.773 4.147 -15.797 1.00 53.91 90 LYS A O 1
ATOM 724 N N . ARG A 1 91 ? 40.885 4.892 -16.156 1.00 57.75 91 ARG A N 1
ATOM 725 C CA . ARG A 1 91 ? 41.561 3.595 -16.221 1.00 57.75 91 ARG A CA 1
ATOM 726 C C . ARG A 1 91 ? 41.181 2.795 -14.967 1.00 57.75 91 ARG A C 1
ATOM 728 O O . ARG A 1 91 ? 41.204 3.377 -13.880 1.00 57.75 91 ARG A O 1
ATOM 735 N N . PRO A 1 92 ? 40.808 1.513 -15.090 1.00 47.44 92 PRO A N 1
ATOM 736 C CA . PRO A 1 92 ? 40.486 0.699 -13.929 1.00 47.44 92 PRO A CA 1
ATOM 737 C C . PRO A 1 92 ? 41.754 0.493 -13.089 1.00 47.44 92 PRO A C 1
ATOM 739 O O . PRO A 1 92 ? 42.560 -0.389 -13.369 1.00 47.44 92 PRO A O 1
ATOM 742 N N . GLU A 1 93 ? 41.950 1.327 -12.069 1.00 54.47 93 GLU A N 1
ATOM 743 C CA . GLU A 1 93 ? 42.936 1.102 -11.013 1.00 54.47 93 GLU A CA 1
ATOM 744 C C . GLU A 1 93 ? 42.218 0.643 -9.739 1.00 54.47 93 GLU A C 1
ATOM 746 O O . GLU A 1 93 ? 41.540 1.436 -9.092 1.00 54.47 93 GLU A O 1
ATOM 751 N N . GLY A 1 94 ? 42.383 -0.649 -9.410 1.00 52.75 94 GLY A N 1
ATOM 752 C CA . GLY A 1 94 ? 41.830 -1.329 -8.224 1.00 52.75 94 GLY A CA 1
ATOM 753 C C . GLY A 1 94 ? 40.319 -1.565 -8.340 1.00 52.75 94 GLY A C 1
ATOM 754 O O . GLY A 1 94 ? 39.572 -0.659 -8.669 1.00 52.75 94 GLY A O 1
ATOM 755 N N . TYR A 1 95 ? 39.766 -2.761 -8.151 1.00 53.56 95 TYR A N 1
ATOM 756 C CA . TYR A 1 95 ? 40.020 -3.762 -7.115 1.00 53.56 95 TYR A CA 1
ATOM 757 C C . TYR A 1 95 ? 39.909 -5.188 -7.710 1.00 53.56 95 TYR A C 1
ATOM 759 O O . TYR A 1 95 ? 39.334 -5.361 -8.780 1.00 53.56 95 TYR A O 1
ATOM 767 N N . ASN A 1 96 ? 40.473 -6.196 -7.031 1.00 54.75 96 ASN A N 1
ATOM 768 C CA . ASN A 1 96 ? 40.580 -7.627 -7.411 1.00 54.75 96 ASN A CA 1
ATOM 769 C C . ASN A 1 96 ? 41.675 -8.039 -8.398 1.00 54.75 96 ASN A C 1
ATOM 771 O O . ASN A 1 96 ? 41.893 -9.234 -8.576 1.00 54.75 96 ASN A O 1
ATOM 775 N N . LEU A 1 97 ? 42.413 -7.106 -8.994 1.00 55.03 97 LEU A N 1
ATOM 776 C CA . LEU A 1 97 ? 43.518 -7.483 -9.875 1.00 55.03 97 LEU A CA 1
ATOM 777 C C . LEU A 1 97 ? 44.814 -7.763 -9.133 1.00 55.03 97 LEU A C 1
ATOM 779 O O . LEU A 1 97 ? 45.744 -8.180 -9.796 1.00 55.03 97 LEU A O 1
ATOM 783 N N . LYS A 1 98 ? 44.917 -7.523 -7.821 1.00 63.06 98 LYS A N 1
ATOM 784 C CA . LYS A 1 98 ? 46.148 -7.746 -7.052 1.00 63.06 98 LYS A CA 1
ATOM 785 C C . LYS A 1 98 ? 45.887 -8.593 -5.805 1.00 63.06 98 LYS A C 1
ATOM 787 O O . LYS A 1 98 ? 44.798 -8.492 -5.240 1.00 63.06 98 LYS A O 1
ATOM 792 N N . ASP A 1 99 ? 46.818 -9.477 -5.456 1.00 62.38 99 ASP A N 1
ATOM 793 C CA . ASP A 1 99 ? 46.818 -10.238 -4.197 1.00 62.38 99 ASP A CA 1
ATOM 794 C C . ASP A 1 99 ? 47.241 -9.362 -3.000 1.00 62.38 99 ASP A C 1
ATOM 796 O O . ASP A 1 99 ? 47.490 -8.163 -3.162 1.00 62.38 99 ASP A O 1
ATOM 800 N N . GLU A 1 100 ? 47.249 -9.939 -1.793 1.00 61.94 100 GLU A N 1
ATOM 801 C CA . GLU A 1 100 ? 47.584 -9.245 -0.533 1.00 61.94 100 GLU A CA 1
ATOM 802 C C . GLU A 1 100 ? 49.023 -8.692 -0.544 1.00 61.94 100 GLU A C 1
ATOM 804 O O . GLU A 1 100 ? 49.352 -7.743 0.165 1.00 61.94 100 GLU A O 1
ATOM 809 N N . GLU A 1 101 ? 49.874 -9.225 -1.419 1.00 68.88 101 GLU A N 1
ATOM 810 C CA . GLU A 1 101 ? 51.247 -8.793 -1.654 1.00 68.88 101 GLU A CA 1
ATOM 811 C C . GLU A 1 101 ? 51.361 -7.720 -2.759 1.00 68.88 101 GLU A C 1
ATOM 813 O O . GLU A 1 101 ? 52.455 -7.242 -3.070 1.00 68.88 101 GLU A O 1
ATOM 818 N N . GLY A 1 102 ? 50.237 -7.306 -3.355 1.00 63.56 102 GLY A N 1
ATOM 819 C CA . GLY A 1 102 ? 50.164 -6.260 -4.375 1.00 63.56 102 GLY A CA 1
ATOM 820 C C . GLY A 1 102 ? 50.539 -6.716 -5.791 1.00 63.56 102 GLY A C 1
ATOM 821 O O . GLY A 1 102 ? 50.670 -5.874 -6.692 1.00 63.56 102 GLY A O 1
ATOM 822 N N . LYS A 1 103 ? 50.700 -8.021 -6.027 1.00 66.12 103 LYS A N 1
ATOM 823 C CA . LYS A 1 103 ? 51.052 -8.600 -7.328 1.00 66.12 103 LYS A CA 1
ATOM 824 C C . LYS A 1 103 ? 49.799 -8.888 -8.146 1.00 66.12 103 LYS A C 1
ATOM 826 O O . LYS A 1 103 ? 48.777 -9.290 -7.607 1.00 66.12 103 LYS A O 1
ATOM 831 N N . LEU A 1 104 ? 49.867 -8.679 -9.465 1.00 65.00 104 LEU A N 1
ATOM 832 C CA . LEU A 1 104 ? 48.713 -8.888 -10.340 1.00 65.00 104 LEU A CA 1
ATOM 833 C C . LEU A 1 104 ? 48.247 -10.361 -10.332 1.00 65.00 104 LEU A C 1
ATOM 835 O O . LEU A 1 104 ? 49.036 -11.251 -10.651 1.00 65.00 104 LEU A O 1
ATOM 839 N N . LYS A 1 105 ? 46.971 -10.601 -10.001 1.00 64.06 105 LYS A N 1
ATOM 840 C CA . LYS A 1 105 ? 46.291 -11.897 -10.099 1.00 64.06 105 LYS A CA 1
ATOM 841 C C . LYS A 1 105 ? 46.174 -12.295 -11.567 1.00 64.06 105 LYS A C 1
ATOM 843 O O . LYS A 1 105 ? 45.823 -11.471 -12.412 1.00 64.06 105 LYS A O 1
ATOM 848 N N . ASP A 1 106 ? 46.453 -13.560 -11.864 1.00 60.97 106 ASP A N 1
ATOM 849 C CA . ASP A 1 106 ? 46.270 -14.095 -13.209 1.00 60.97 106 ASP A CA 1
ATOM 850 C C . ASP A 1 106 ? 44.778 -14.109 -13.573 1.00 60.97 106 ASP A C 1
ATOM 852 O O . ASP A 1 106 ? 43.942 -14.676 -12.864 1.00 60.97 106 ASP A O 1
ATOM 856 N N . LEU A 1 107 ? 44.457 -13.482 -14.703 1.00 58.31 107 LEU A N 1
ATOM 857 C CA . LEU A 1 107 ? 43.098 -13.265 -15.201 1.00 58.31 107 LEU A CA 1
ATOM 858 C C . LEU A 1 107 ? 42.349 -14.578 -15.461 1.00 58.31 107 LEU A C 1
ATOM 860 O O . LEU A 1 107 ? 41.121 -14.583 -15.464 1.00 58.31 107 LEU A O 1
ATOM 864 N N . SER A 1 108 ? 43.070 -15.688 -15.636 1.00 59.25 108 SER A N 1
ATOM 865 C CA . SER A 1 108 ? 42.488 -17.022 -15.815 1.00 59.25 108 SER A CA 1
ATOM 866 C C . SER A 1 108 ? 41.809 -17.583 -14.553 1.00 59.25 108 SER A C 1
ATOM 868 O O . SER A 1 108 ? 41.009 -18.512 -14.650 1.00 59.25 108 SER A O 1
ATOM 870 N N . THR A 1 109 ? 42.098 -17.019 -13.373 1.00 53.84 109 THR A N 1
ATOM 871 C CA . THR A 1 109 ? 41.682 -17.578 -12.071 1.00 53.84 109 THR A CA 1
ATOM 872 C C . THR A 1 109 ? 40.557 -16.807 -11.376 1.00 53.84 109 THR A C 1
ATOM 874 O O . THR A 1 109 ? 40.011 -17.274 -10.378 1.00 53.84 109 THR A O 1
ATOM 877 N N . VAL A 1 110 ? 40.162 -15.641 -11.896 1.00 56.69 110 VAL A N 1
ATOM 878 C CA . VAL A 1 110 ? 39.112 -14.808 -11.290 1.00 56.69 110 VAL A CA 1
ATOM 879 C C . VAL A 1 110 ? 37.739 -15.256 -11.799 1.00 56.69 110 VAL A C 1
ATOM 881 O O . VAL A 1 110 ? 37.251 -14.759 -12.809 1.00 56.69 110 VAL A O 1
ATOM 884 N N . THR A 1 111 ? 37.107 -16.210 -11.110 1.00 57.06 111 THR A N 1
ATOM 885 C CA . THR A 1 111 ? 35.797 -16.761 -11.519 1.00 57.06 111 THR A CA 1
ATOM 886 C C . THR A 1 111 ? 34.591 -16.132 -10.820 1.00 57.06 111 THR A C 1
ATOM 888 O O . THR A 1 111 ? 33.464 -16.395 -11.232 1.00 57.06 111 THR A O 1
ATOM 891 N N . SER A 1 112 ? 34.793 -15.299 -9.795 1.00 49.44 112 SER A N 1
ATOM 892 C CA . SER A 1 112 ? 33.699 -14.695 -9.020 1.00 49.44 112 SER A CA 1
ATOM 893 C C . SER A 1 112 ? 34.110 -13.352 -8.414 1.00 49.44 112 SER A C 1
ATOM 895 O O . SER A 1 112 ? 35.250 -13.193 -7.978 1.00 49.44 112 SER A O 1
ATOM 897 N N . LEU A 1 113 ? 33.173 -12.400 -8.349 1.00 41.72 113 LEU A N 1
ATOM 898 C CA . LEU A 1 113 ? 33.311 -11.178 -7.551 1.00 41.72 113 LEU A CA 1
ATOM 899 C C . LEU A 1 113 ? 32.769 -11.436 -6.135 1.00 41.72 113 LEU A C 1
ATOM 901 O O . LEU A 1 113 ? 31.650 -11.934 -6.012 1.00 41.72 113 LEU A O 1
ATOM 905 N N . GLN A 1 114 ? 33.562 -11.124 -5.103 1.00 48.53 114 GLN A N 1
ATOM 906 C CA . GLN A 1 114 ? 33.086 -10.993 -3.717 1.00 48.53 114 GLN A CA 1
ATOM 907 C C . GLN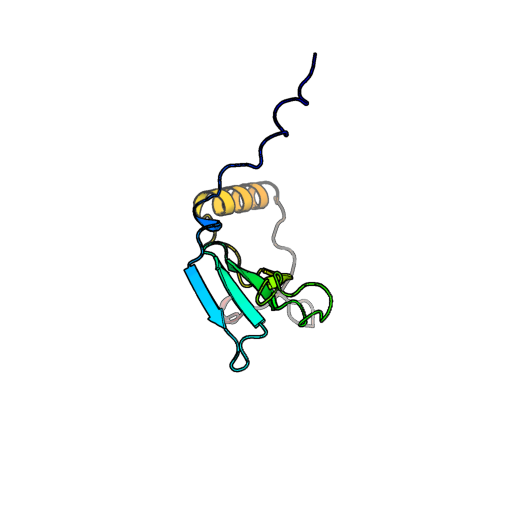 A 1 114 ? 32.455 -9.621 -3.491 1.00 48.53 114 GLN A C 1
ATOM 909 O O . GLN A 1 114 ? 32.953 -8.645 -4.102 1.00 48.53 114 GLN A O 1
#

Secondary structure (DSSP, 8-state):
--S-SSTTSPPPPPGGGSEEEEEE-TTSSEEEEEETTSEEEEEEEPP--TT-TT-TT-EEEEEEEESS-SS--HHHHHHHHHHHHHT-------SSSB-TTSPBPPTTS-----

Radius of gyration: 26.07 Å; chains: 1; boundin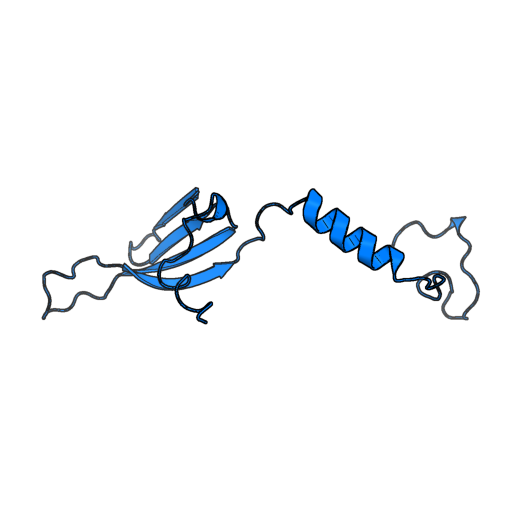g box: 73×56×43 Å

Sequence (114 aa):
MSHALLSLFPPPPTTADIISTVEFNHTGELLATGDKGGRVVIFQREPESKNAPHSQGEYDVYSTFQSHEPEFDYLKNKTIKLWKITERDKRPEGYNLKDEEGKLKDLSTVTSLQ

Organism: Cervus elaphus hippelaphus (NCBI:txid46360)

Foldseek 3Di:
DDPPPPPPDDPPDDQQNAWPDWDADPVNQWIWTAGLQQKIWIWGQDPDDPVCNPSHGDTHTPDIDRRDGRPDPPVVVVVVVVVVVVVPPDDDDDDPQADPVRHGDDPVPCPDDD